Protein AF-A0A1G5MWG3-F1 (afdb_monomer_lite)

pLDDT: mean 85.12, std 13.54, range [51.19, 97.12]

Sequence (92 aa):
MPGFINRDAQGRVIFQLSESIVRLVGSHMVNGGTTSGRIDIPDSISGTPFYFFTPSENQQGVQSTGNQVRLEGRSIIWSGMPVGTVIRFGVY

Structure (mmCIF, N/CA/C/O backbone):
data_AF-A0A1G5MWG3-F1
#
_entry.id   AF-A0A1G5MWG3-F1
#
loop_
_atom_site.group_PDB
_atom_site.id
_atom_site.type_symbol
_atom_site.label_atom_id
_atom_site.label_alt_id
_atom_site.label_comp_id
_atom_site.label_asym_id
_atom_site.label_entity_id
_atom_site.label_seq_id
_atom_site.pdbx_PDB_ins_code
_atom_site.Cartn_x
_atom_site.Cartn_y
_atom_site.Cartn_z
_atom_site.occupancy
_atom_site.B_iso_or_equiv
_atom_site.auth_seq_id
_atom_site.auth_comp_id
_atom_site.auth_asym_id
_atom_site.auth_atom_id
_atom_site.pdbx_PDB_model_num
ATOM 1 N N . MET A 1 1 ? -2.879 0.332 16.630 1.00 51.19 1 MET A N 1
ATOM 2 C CA . MET A 1 1 ? -2.206 1.431 17.350 1.00 51.19 1 MET A CA 1
ATOM 3 C C . MET A 1 1 ? -3.282 2.204 18.094 1.00 51.19 1 MET A C 1
ATOM 5 O O . MET A 1 1 ? -4.319 2.441 17.485 1.00 51.19 1 MET A O 1
ATOM 9 N N . PRO A 1 2 ? -3.110 2.519 19.385 1.00 51.78 2 PRO A N 1
ATOM 10 C CA . PRO A 1 2 ? -4.044 3.395 20.084 1.00 51.78 2 PRO A CA 1
ATOM 11 C C . PRO A 1 2 ? -3.969 4.788 19.448 1.00 51.78 2 PRO A C 1
ATOM 13 O O . PRO A 1 2 ? -2.898 5.183 18.984 1.00 51.78 2 PRO A O 1
ATOM 16 N N . GLY A 1 3 ? -5.091 5.505 19.372 1.00 65.81 3 GLY A N 1
ATOM 17 C CA . GLY A 1 3 ? -5.080 6.893 18.912 1.00 65.81 3 GLY A CA 1
ATOM 18 C C . GLY A 1 3 ? -4.260 7.802 19.840 1.00 65.81 3 GLY A C 1
ATOM 19 O O . GLY A 1 3 ? -3.670 7.346 20.822 1.00 65.81 3 GLY A O 1
ATOM 20 N N . PHE A 1 4 ? -4.165 9.091 19.517 1.00 78.50 4 PHE A N 1
ATOM 21 C CA . PHE A 1 4 ? -3.322 10.023 20.268 1.00 78.50 4 PHE A CA 1
ATOM 22 C C . PHE A 1 4 ? -4.146 11.007 21.098 1.00 78.50 4 PHE A C 1
ATOM 24 O O . PHE A 1 4 ? -5.230 11.445 20.708 1.00 78.50 4 PHE A O 1
ATOM 31 N N . ILE A 1 5 ? -3.595 11.363 22.258 1.00 85.19 5 ILE A N 1
ATOM 32 C CA . ILE A 1 5 ? -4.143 12.377 23.157 1.00 85.19 5 ILE A CA 1
ATOM 33 C C . ILE A 1 5 ? -3.149 13.529 23.200 1.00 85.19 5 ILE A C 1
ATOM 35 O O . ILE A 1 5 ? -2.012 13.347 23.637 1.00 85.19 5 ILE A O 1
ATOM 39 N N . ASN A 1 6 ? -3.587 14.708 22.773 1.00 86.62 6 ASN A N 1
ATOM 40 C CA . ASN A 1 6 ? -2.837 15.944 22.931 1.00 86.62 6 ASN A CA 1
ATOM 41 C C . ASN A 1 6 ? -3.240 16.615 24.252 1.00 86.62 6 ASN A C 1
ATOM 43 O O . ASN A 1 6 ? -4.432 16.712 24.572 1.00 86.62 6 ASN A O 1
ATOM 47 N N . ARG A 1 7 ? -2.247 17.062 25.023 1.00 96.25 7 ARG A N 1
ATOM 48 C CA . ARG A 1 7 ? -2.435 17.744 26.305 1.00 96.25 7 ARG A CA 1
ATOM 49 C C . ARG A 1 7 ? -1.718 19.087 26.301 1.00 96.25 7 ARG A C 1
ATOM 51 O O . ARG A 1 7 ? -0.667 19.216 25.682 1.00 96.25 7 ARG A O 1
ATOM 58 N N . ASP A 1 8 ? -2.278 20.065 27.003 1.00 94.31 8 ASP A N 1
ATOM 59 C CA . ASP A 1 8 ? -1.592 21.334 27.248 1.00 94.31 8 ASP A CA 1
ATOM 60 C C . ASP A 1 8 ? -0.455 21.192 28.281 1.00 94.31 8 ASP A C 1
ATOM 62 O O . ASP A 1 8 ? -0.224 20.121 28.849 1.00 94.31 8 ASP A O 1
ATOM 66 N N . ALA A 1 9 ? 0.260 22.291 28.540 1.00 93.19 9 ALA A N 1
ATOM 67 C CA . ALA A 1 9 ? 1.369 22.333 29.498 1.00 93.19 9 ALA A CA 1
ATOM 68 C C . ALA A 1 9 ? 0.943 22.022 30.949 1.00 93.19 9 ALA A C 1
ATOM 70 O O . ALA A 1 9 ? 1.783 21.700 31.784 1.00 93.19 9 ALA A O 1
ATOM 71 N N . GLN A 1 10 ? -0.354 22.112 31.250 1.00 95.81 10 GLN A N 1
ATOM 72 C CA . GLN A 1 10 ? -0.955 21.799 32.543 1.00 95.81 10 GLN A CA 1
ATOM 73 C C . GLN A 1 10 ? -1.507 20.362 32.597 1.00 95.81 10 GLN A C 1
ATOM 75 O O . GLN A 1 10 ? -2.083 19.962 33.607 1.00 95.81 10 GLN A O 1
ATOM 80 N N . GLY A 1 11 ? -1.342 19.576 31.528 1.00 92.19 11 GLY A N 1
ATOM 81 C CA . GLY A 1 11 ? -1.793 18.189 31.440 1.00 92.19 11 GLY A CA 1
ATOM 82 C C . GLY A 1 11 ? -3.273 18.012 31.082 1.00 92.19 11 GLY A C 1
ATOM 83 O O . GLY A 1 11 ? -3.765 16.880 31.101 1.00 92.19 11 GLY A O 1
ATOM 84 N N . ARG A 1 12 ? -4.000 19.080 30.729 1.00 93.50 12 ARG A N 1
ATOM 85 C CA . ARG A 1 12 ? -5.411 18.996 30.322 1.00 93.50 12 ARG A CA 1
ATOM 86 C C . ARG A 1 12 ? -5.518 18.477 28.898 1.00 93.50 12 ARG A C 1
ATOM 88 O O . ARG A 1 12 ? -4.773 18.905 28.023 1.00 93.50 12 ARG A O 1
ATOM 95 N N . VAL A 1 13 ? -6.464 17.572 28.657 1.00 91.19 13 VAL A N 1
ATOM 96 C CA . VAL A 1 13 ? -6.736 17.046 27.314 1.00 91.19 13 VAL A CA 1
ATOM 97 C C . VAL A 1 13 ? -7.356 18.149 26.463 1.00 91.19 13 VAL A C 1
ATOM 99 O O . VAL A 1 13 ? -8.449 18.620 26.761 1.00 91.19 13 VAL A O 1
ATOM 102 N N . ILE A 1 14 ? -6.655 18.542 25.402 1.00 91.94 14 ILE A N 1
ATOM 103 C CA . ILE A 1 14 ? -7.137 19.533 24.428 1.00 91.94 14 ILE A CA 1
ATOM 104 C C . ILE A 1 14 ? -7.658 18.872 23.152 1.00 91.94 14 ILE A C 1
ATOM 106 O O . ILE A 1 14 ? -8.463 19.452 22.432 1.00 91.94 14 ILE A O 1
ATOM 110 N N . PHE A 1 15 ? -7.212 17.647 22.875 1.00 83.00 15 PHE A N 1
ATOM 111 C CA . PHE A 1 15 ? -7.679 16.848 21.755 1.00 83.00 15 PHE A CA 1
ATOM 112 C C . PHE A 1 15 ? -7.464 15.369 22.063 1.00 83.00 15 PHE A C 1
ATOM 114 O O . PHE A 1 15 ? -6.399 14.975 22.543 1.00 83.00 15 PHE A O 1
ATOM 121 N N . GLN A 1 16 ? -8.460 14.546 21.764 1.00 83.69 16 GLN A N 1
ATOM 122 C CA . GLN A 1 16 ? -8.376 13.102 21.914 1.00 83.69 16 GLN A CA 1
ATOM 123 C C . GLN A 1 16 ? -8.943 12.438 20.669 1.00 83.69 16 GLN A C 1
ATOM 125 O O . GLN A 1 16 ? -10.120 12.594 20.356 1.00 83.69 16 GLN A O 1
ATOM 130 N N . LEU A 1 17 ? -8.098 11.659 20.000 1.00 72.56 17 LEU A N 1
ATOM 131 C CA . LEU A 1 17 ? -8.525 10.705 18.992 1.00 72.56 17 LEU A CA 1
ATOM 132 C C . LEU A 1 17 ? -8.579 9.328 19.655 1.00 72.56 17 LEU A C 1
ATOM 134 O O . LEU A 1 17 ? -7.546 8.697 19.865 1.00 72.56 17 LEU A O 1
ATOM 138 N N . SER A 1 18 ? -9.767 8.891 20.064 1.00 68.00 18 SER A N 1
ATOM 139 C CA . SER A 1 18 ? -9.972 7.617 20.773 1.00 68.00 18 SER A CA 1
ATOM 140 C C . SER A 1 18 ? -9.935 6.400 19.850 1.00 68.00 18 SER A C 1
ATOM 142 O O . SER A 1 18 ? -9.515 5.326 20.276 1.00 68.00 18 SER A O 1
ATOM 144 N N . GLU A 1 19 ? -10.317 6.569 18.587 1.00 62.28 19 GLU A N 1
ATOM 145 C CA . GLU A 1 19 ? -10.353 5.504 17.588 1.00 62.28 19 GLU A CA 1
ATOM 146 C C . GLU A 1 19 ? -9.380 5.842 16.459 1.00 62.28 19 GLU A C 1
ATOM 148 O O . GLU A 1 19 ? -9.289 6.990 16.017 1.00 62.28 19 GLU A O 1
ATOM 153 N N . SER A 1 20 ? -8.591 4.859 16.016 1.00 62.62 20 SER A N 1
ATOM 154 C CA . SER A 1 20 ? -7.755 5.052 14.831 1.00 62.62 20 SER A CA 1
ATOM 155 C C . SER A 1 20 ? -8.679 5.273 13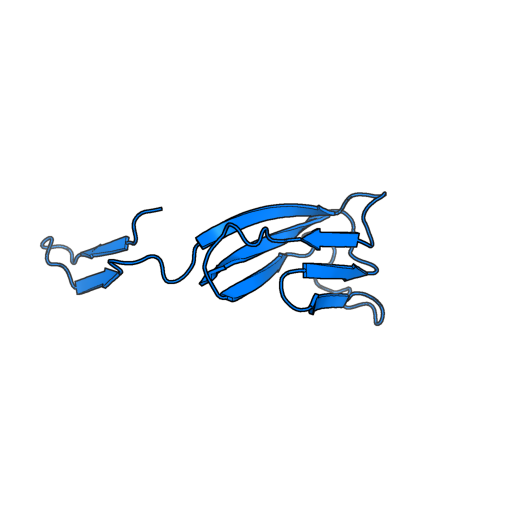.641 1.00 62.62 20 SER A C 1
ATOM 157 O O . SER A 1 20 ? -9.221 4.306 13.122 1.00 62.62 20 SER A O 1
ATOM 159 N N . ILE A 1 21 ? -8.803 6.525 13.185 1.00 68.38 21 ILE A N 1
ATOM 160 C CA . ILE A 1 21 ? -9.424 6.834 11.889 1.00 68.38 21 ILE A CA 1
ATOM 161 C C . ILE A 1 21 ? -8.687 6.064 10.793 1.00 68.38 21 ILE A C 1
ATOM 163 O O . ILE A 1 21 ? -9.274 5.739 9.789 1.00 68.38 21 ILE A O 1
ATOM 167 N N . VAL A 1 22 ? -7.404 5.742 10.973 1.00 77.75 22 VAL A N 1
ATOM 168 C CA . VAL A 1 22 ? -6.586 5.099 9.949 1.00 77.75 22 VAL A CA 1
ATOM 169 C C . VAL A 1 22 ? -5.766 3.963 10.554 1.00 77.75 22 VAL A C 1
ATOM 171 O O . VAL A 1 22 ? -4.981 4.171 11.480 1.00 77.75 22 VAL A O 1
ATOM 174 N N . ARG A 1 23 ? -5.882 2.759 9.994 1.00 85.25 23 ARG A N 1
ATOM 175 C CA . ARG A 1 23 ? -5.042 1.601 10.313 1.00 85.25 23 ARG A CA 1
ATOM 176 C C . ARG A 1 23 ? -4.131 1.280 9.136 1.00 85.25 23 ARG A C 1
ATOM 178 O O . ARG A 1 23 ? -4.583 0.765 8.117 1.00 85.25 23 ARG A O 1
ATOM 185 N N . LEU A 1 24 ? -2.827 1.497 9.309 1.00 89.50 24 LEU A N 1
ATOM 186 C CA . LEU A 1 24 ? -1.826 0.975 8.378 1.00 89.50 24 LEU A CA 1
ATOM 187 C C . LEU A 1 24 ? -1.794 -0.552 8.448 1.00 89.50 24 LEU A C 1
ATOM 189 O O . LEU A 1 24 ? -1.709 -1.138 9.528 1.00 89.50 24 LEU A O 1
ATOM 193 N N . VAL A 1 25 ? -1.879 -1.180 7.281 1.00 90.81 25 VAL A N 1
ATOM 194 C CA . VAL A 1 25 ? -1.835 -2.635 7.112 1.00 90.81 25 VAL A CA 1
ATOM 195 C C . VAL A 1 25 ? -0.430 -3.075 6.721 1.00 90.81 25 VAL A C 1
ATOM 197 O O . VAL A 1 25 ? 0.035 -4.105 7.201 1.00 90.81 25 VAL A O 1
ATOM 200 N N . GLY A 1 26 ? 0.267 -2.290 5.898 1.00 92.62 26 GLY A N 1
ATOM 201 C CA . GLY A 1 26 ? 1.616 -2.635 5.477 1.00 92.62 26 GLY A CA 1
ATOM 202 C C . GLY A 1 26 ? 2.278 -1.599 4.580 1.00 92.62 26 GLY A C 1
ATOM 203 O O . GLY A 1 26 ? 1.760 -0.505 4.330 1.00 92.62 26 GLY A O 1
ATOM 204 N N . SER A 1 27 ? 3.462 -1.970 4.105 1.00 95.00 27 SER A N 1
ATOM 205 C CA . SER A 1 27 ? 4.237 -1.216 3.130 1.00 95.00 27 SER A CA 1
ATOM 206 C C . SER A 1 27 ? 4.953 -2.151 2.158 1.00 95.00 27 SER A C 1
ATOM 208 O O . SER A 1 27 ? 5.215 -3.314 2.464 1.00 95.00 27 SER A O 1
ATOM 210 N N . HIS A 1 28 ? 5.264 -1.635 0.975 1.00 94.69 28 HIS A N 1
ATOM 211 C CA . HIS A 1 28 ? 6.032 -2.316 -0.056 1.00 94.69 28 HIS A CA 1
ATOM 212 C C . HIS A 1 28 ? 7.056 -1.357 -0.656 1.00 94.69 28 HIS A C 1
ATOM 214 O O . HIS A 1 28 ? 6.725 -0.221 -0.997 1.00 94.69 28 HIS A O 1
ATOM 220 N N . MET A 1 29 ? 8.297 -1.822 -0.788 1.00 95.19 29 MET A N 1
ATOM 221 C CA . MET A 1 29 ? 9.359 -1.098 -1.477 1.00 95.19 29 MET A CA 1
ATOM 222 C C . MET A 1 29 ? 9.514 -1.660 -2.887 1.00 95.19 29 MET A C 1
ATOM 224 O O . MET A 1 29 ? 9.798 -2.845 -3.058 1.00 95.19 29 MET A O 1
ATOM 228 N N . VAL A 1 30 ? 9.348 -0.796 -3.885 1.00 93.38 30 VAL A N 1
ATOM 229 C CA . VAL A 1 30 ? 9.537 -1.142 -5.293 1.00 93.38 30 VAL A CA 1
ATOM 230 C C . VAL A 1 30 ? 11.017 -1.410 -5.556 1.00 93.38 30 VAL A C 1
ATOM 232 O O . VAL A 1 30 ? 11.872 -0.573 -5.261 1.00 93.38 30 VAL A O 1
ATOM 235 N N . ASN A 1 31 ? 11.324 -2.571 -6.125 1.00 92.94 31 ASN A N 1
ATOM 236 C CA . ASN A 1 31 ? 12.667 -2.975 -6.526 1.00 92.94 31 ASN A CA 1
ATOM 237 C C . ASN A 1 31 ? 12.734 -3.194 -8.049 1.00 92.94 31 ASN A C 1
ATOM 239 O O . ASN A 1 31 ? 11.742 -3.016 -8.754 1.00 92.94 31 ASN A O 1
ATOM 243 N N . GLY A 1 32 ? 13.908 -3.566 -8.571 1.00 88.06 32 GLY A N 1
ATOM 244 C CA . GLY A 1 32 ? 14.121 -3.720 -10.018 1.00 88.06 32 GLY A CA 1
ATOM 245 C C . GLY A 1 32 ? 13.187 -4.726 -10.706 1.00 88.06 32 GLY A C 1
ATOM 246 O O . GLY A 1 32 ? 12.962 -4.607 -11.905 1.00 88.06 32 GLY A O 1
ATOM 247 N N . GLY A 1 33 ? 12.614 -5.678 -9.961 1.00 89.12 33 GLY A N 1
ATOM 248 C CA . GLY A 1 33 ? 11.653 -6.658 -10.474 1.00 89.12 33 GLY A CA 1
ATOM 249 C C . GLY A 1 33 ? 10.184 -6.295 -10.238 1.00 89.12 33 GLY A C 1
ATOM 250 O O . GLY A 1 33 ? 9.310 -6.964 -10.776 1.00 89.12 33 GLY A O 1
ATOM 251 N N . THR A 1 34 ? 9.894 -5.259 -9.446 1.00 91.38 34 THR A N 1
ATOM 252 C CA . THR A 1 34 ? 8.525 -4.894 -9.041 1.00 91.38 34 THR A CA 1
ATOM 253 C C . THR A 1 34 ? 8.143 -3.478 -9.445 1.00 91.38 34 THR A C 1
ATOM 255 O O . THR A 1 34 ? 7.284 -2.861 -8.820 1.00 91.38 34 THR A O 1
ATOM 258 N N . THR A 1 35 ? 8.739 -2.941 -10.511 1.00 92.19 35 THR A N 1
ATOM 259 C CA . THR A 1 35 ? 8.369 -1.618 -11.050 1.00 92.19 35 THR A CA 1
ATOM 260 C C . THR A 1 35 ? 6.897 -1.549 -11.469 1.00 92.19 35 THR A C 1
ATOM 262 O O . THR A 1 35 ? 6.305 -0.475 -11.472 1.00 92.19 35 THR A O 1
ATOM 265 N N . SER A 1 36 ? 6.269 -2.691 -11.748 1.00 94.38 36 SER A N 1
ATOM 266 C CA . SER A 1 36 ? 4.817 -2.831 -11.881 1.00 94.38 36 SER A CA 1
ATOM 267 C C . SER A 1 36 ? 4.343 -3.997 -11.023 1.00 94.38 36 SER A C 1
ATOM 269 O O . SER A 1 36 ? 5.061 -4.988 -10.876 1.00 94.38 36 SER A O 1
ATOM 271 N N . GLY A 1 37 ? 3.153 -3.894 -10.443 1.00 95.44 37 GLY A N 1
ATOM 272 C CA . GLY A 1 37 ? 2.666 -4.921 -9.535 1.00 95.44 37 GLY A CA 1
ATOM 273 C C . GLY A 1 37 ? 1.307 -4.623 -8.927 1.00 95.44 37 GLY A C 1
ATOM 274 O O . GLY A 1 37 ? 0.634 -3.649 -9.269 1.00 95.44 37 GLY A O 1
ATOM 275 N N . ARG A 1 38 ? 0.901 -5.520 -8.028 1.00 96.25 38 ARG A N 1
ATOM 276 C CA . ARG A 1 38 ? -0.365 -5.468 -7.305 1.00 96.25 38 ARG A CA 1
ATOM 277 C C . ARG A 1 38 ? -0.174 -5.952 -5.871 1.00 96.25 38 ARG A C 1
ATOM 279 O O . ARG A 1 38 ? 0.570 -6.899 -5.631 1.00 96.25 38 ARG A O 1
ATOM 286 N N . ILE A 1 39 ? -0.875 -5.316 -4.938 1.00 95.81 39 ILE A N 1
ATOM 287 C CA . ILE A 1 39 ? -1.023 -5.750 -3.546 1.00 95.81 39 ILE A CA 1
ATOM 288 C C . ILE A 1 39 ? -2.507 -5.826 -3.231 1.00 95.81 39 ILE A C 1
ATOM 290 O O . ILE A 1 39 ? -3.236 -4.860 -3.446 1.00 95.81 39 ILE A O 1
ATOM 294 N N . ASP A 1 40 ? -2.931 -6.956 -2.683 1.00 96.06 40 ASP A N 1
ATOM 295 C CA . ASP A 1 40 ? -4.296 -7.161 -2.217 1.00 96.06 40 ASP A CA 1
ATOM 296 C C . ASP A 1 40 ? -4.382 -6.951 -0.707 1.00 96.06 40 ASP A C 1
ATOM 298 O O . ASP A 1 40 ? -3.593 -7.512 0.056 1.00 96.06 40 ASP A O 1
ATOM 302 N N . ILE A 1 41 ? -5.350 -6.144 -0.271 1.00 94.19 41 ILE A N 1
ATOM 303 C CA . ILE A 1 41 ? -5.685 -5.987 1.144 1.00 94.19 41 ILE A CA 1
ATOM 304 C C . ILE A 1 41 ? -6.733 -7.056 1.489 1.00 94.19 41 ILE A C 1
ATOM 306 O O . ILE A 1 41 ? -7.855 -6.972 0.981 1.00 94.19 41 ILE A O 1
ATOM 310 N N . PRO A 1 42 ? -6.415 -8.035 2.363 1.00 92.25 42 PRO A N 1
ATOM 311 C CA . PRO A 1 42 ? -7.326 -9.130 2.680 1.00 92.25 42 PRO A CA 1
ATOM 312 C C . PRO A 1 42 ? -8.698 -8.648 3.160 1.00 92.25 42 PRO A C 1
ATOM 314 O O . PRO A 1 42 ? -8.805 -7.646 3.877 1.00 92.25 42 PRO A O 1
ATOM 317 N N . ASP A 1 43 ? -9.744 -9.401 2.823 1.00 90.31 43 ASP A N 1
ATOM 318 C CA . ASP A 1 43 ? -11.121 -9.120 3.259 1.00 90.31 43 ASP A CA 1
ATOM 319 C C . ASP A 1 43 ? -11.308 -9.270 4.773 1.00 90.31 43 ASP A C 1
ATOM 321 O O . ASP A 1 43 ? -12.196 -8.660 5.360 1.00 90.31 43 ASP A O 1
ATOM 325 N N . SER A 1 44 ? -10.420 -10.018 5.435 1.00 92.00 44 SER A N 1
ATOM 326 C CA . SER A 1 44 ? -10.386 -10.130 6.897 1.00 92.00 44 SER A CA 1
ATOM 327 C C . SER A 1 44 ? -10.030 -8.816 7.607 1.00 92.00 44 SER A C 1
ATOM 329 O O . SER A 1 44 ? -10.166 -8.717 8.827 1.00 92.00 44 SER A O 1
ATOM 331 N N . ILE A 1 45 ? -9.574 -7.794 6.874 1.00 88.69 45 ILE A N 1
ATOM 332 C CA . ILE A 1 45 ? -9.262 -6.470 7.411 1.00 88.69 45 ILE A CA 1
ATOM 333 C C . ILE A 1 45 ? -10.446 -5.528 7.158 1.00 88.69 45 ILE A C 1
ATOM 335 O O . ILE A 1 45 ? -10.593 -4.973 6.073 1.00 88.69 45 ILE A O 1
ATOM 339 N N . SER A 1 46 ? -11.278 -5.301 8.171 1.00 88.94 46 SER A N 1
ATOM 340 C CA . SER A 1 46 ? -12.425 -4.388 8.083 1.00 88.94 46 SER A CA 1
ATOM 341 C C . SER A 1 46 ? -12.011 -2.930 7.836 1.00 88.94 46 SER A C 1
ATOM 343 O O . SER A 1 46 ? -11.098 -2.441 8.503 1.00 88.94 46 SER A O 1
ATOM 345 N N . GLY A 1 47 ? -12.724 -2.235 6.945 1.00 89.31 47 GLY A N 1
ATOM 346 C CA . GLY A 1 47 ? -12.568 -0.801 6.662 1.00 89.31 47 GLY A CA 1
ATOM 347 C C . GLY A 1 47 ? -12.378 -0.489 5.174 1.00 89.31 47 GLY A C 1
ATOM 348 O O . GLY A 1 47 ? -12.207 -1.394 4.344 1.00 89.31 47 GLY A O 1
ATOM 349 N N . THR A 1 48 ? -12.413 0.799 4.841 1.00 93.00 48 THR A N 1
ATOM 350 C CA . THR A 1 48 ? -12.253 1.324 3.482 1.00 93.00 48 THR A CA 1
ATOM 351 C C . THR A 1 48 ? -10.767 1.424 3.139 1.00 93.00 48 THR A C 1
ATOM 353 O O . THR A 1 48 ? -10.027 2.105 3.847 1.00 93.00 48 THR A O 1
ATOM 356 N N . PRO A 1 49 ? -10.285 0.747 2.084 1.00 94.88 49 PRO A N 1
ATOM 357 C CA . PRO A 1 49 ? -8.868 0.740 1.746 1.00 94.88 49 PRO A CA 1
ATOM 358 C C . PRO A 1 49 ? -8.373 2.109 1.268 1.00 94.88 49 PRO A C 1
ATOM 360 O O . PRO A 1 49 ? -9.093 2.867 0.621 1.00 94.88 49 PRO A O 1
ATOM 363 N N . PHE A 1 50 ? -7.107 2.405 1.549 1.00 93.94 50 PHE A N 1
ATOM 364 C CA . PHE A 1 50 ? -6.405 3.578 1.030 1.00 93.94 50 PHE A CA 1
ATOM 365 C C . PHE A 1 50 ? -4.907 3.292 0.863 1.00 93.94 50 PHE A C 1
ATOM 367 O O . PHE A 1 50 ? -4.370 2.325 1.416 1.00 93.94 50 PHE A O 1
ATOM 374 N N . TYR A 1 51 ? -4.216 4.163 0.125 1.00 94.12 51 TYR A N 1
ATOM 375 C CA . TYR A 1 51 ? -2.766 4.109 -0.039 1.00 94.12 51 TYR A CA 1
ATOM 376 C C . TYR A 1 51 ? -2.143 5.503 -0.127 1.00 94.12 51 TYR A C 1
ATOM 378 O O . TYR A 1 51 ? -2.809 6.498 -0.401 1.00 94.12 51 TYR A O 1
ATOM 386 N N . PHE A 1 52 ? -0.834 5.546 0.082 1.00 91.50 52 PHE A N 1
ATOM 387 C CA . PHE A 1 52 ? 0.036 6.685 -0.166 1.00 91.50 52 PHE A CA 1
ATOM 388 C C . PHE A 1 52 ? 1.386 6.151 -0.629 1.00 91.50 52 PHE A C 1
ATOM 390 O O . PHE A 1 52 ? 1.789 5.052 -0.249 1.00 91.50 52 PHE A O 1
ATOM 397 N N . PHE A 1 53 ? 2.101 6.905 -1.454 1.00 89.81 53 PHE A N 1
ATOM 398 C CA . PHE A 1 53 ? 3.434 6.507 -1.884 1.00 89.81 53 PHE A CA 1
ATOM 399 C C . PHE A 1 53 ? 4.415 7.666 -1.780 1.00 89.81 53 PHE A C 1
ATOM 401 O O . PHE A 1 53 ? 4.050 8.831 -1.921 1.00 89.81 53 PHE A O 1
ATOM 408 N N . THR A 1 54 ? 5.669 7.325 -1.513 1.00 86.81 54 THR A N 1
ATOM 409 C CA . THR A 1 54 ? 6.786 8.267 -1.502 1.00 86.81 54 THR A CA 1
ATOM 410 C C . THR A 1 54 ? 7.752 7.832 -2.601 1.00 86.81 54 THR A C 1
ATOM 412 O O . THR A 1 54 ? 8.275 6.717 -2.502 1.00 86.81 54 THR A O 1
ATOM 415 N N . PRO A 1 55 ? 7.965 8.638 -3.658 1.00 76.88 55 PRO A N 1
ATOM 416 C CA . PRO A 1 55 ? 8.998 8.344 -4.648 1.00 76.88 55 PRO A CA 1
ATOM 417 C C . PRO A 1 55 ? 10.381 8.378 -3.984 1.00 76.88 55 PRO A C 1
ATOM 419 O O . PRO A 1 55 ? 10.550 9.004 -2.935 1.00 76.88 55 PRO A O 1
ATOM 422 N N . SER A 1 56 ? 11.374 7.709 -4.573 1.00 77.94 56 SER A N 1
ATOM 423 C CA . SER A 1 56 ? 12.747 7.794 -4.064 1.00 77.94 56 SER A CA 1
ATOM 424 C C . SER A 1 56 ? 13.263 9.238 -4.147 1.00 77.94 56 SER A C 1
ATOM 426 O O . SER A 1 56 ? 12.939 9.971 -5.083 1.00 77.94 56 SER A O 1
ATOM 428 N N . GLU A 1 57 ? 14.048 9.661 -3.149 1.00 63.91 57 GLU A N 1
ATOM 429 C CA . GLU A 1 57 ? 14.485 11.059 -2.947 1.00 63.91 57 GLU A CA 1
ATOM 430 C C . GLU A 1 57 ? 15.190 11.670 -4.173 1.00 63.91 57 GLU A C 1
ATOM 432 O O . GLU A 1 57 ? 15.115 12.875 -4.395 1.00 63.91 57 GLU A O 1
ATOM 437 N N . ASN A 1 58 ? 15.772 10.838 -5.040 1.00 57.09 58 ASN A N 1
ATOM 438 C CA . ASN A 1 58 ? 16.441 11.272 -6.269 1.00 57.09 58 ASN A CA 1
ATOM 439 C C . ASN A 1 58 ? 15.500 11.486 -7.471 1.00 57.09 58 ASN A C 1
ATOM 441 O O . ASN A 1 58 ? 15.978 11.790 -8.562 1.00 57.09 58 ASN A O 1
ATOM 445 N N . GLN A 1 59 ? 14.183 11.310 -7.318 1.00 58.22 59 GLN A N 1
ATOM 446 C CA . GLN A 1 59 ? 13.218 11.388 -8.423 1.00 58.22 59 GLN A CA 1
ATOM 447 C C . GLN A 1 59 ? 12.019 12.310 -8.156 1.00 58.22 59 GLN A C 1
ATOM 449 O O . GLN A 1 59 ? 10.957 12.136 -8.753 1.00 58.22 59 GLN A O 1
ATOM 454 N N . GLN A 1 60 ? 12.192 13.352 -7.334 1.00 51.41 60 GLN A N 1
ATOM 455 C CA . GLN A 1 60 ? 11.177 14.399 -7.113 1.00 51.41 60 GLN A CA 1
ATOM 456 C C . GLN A 1 60 ? 10.713 15.143 -8.3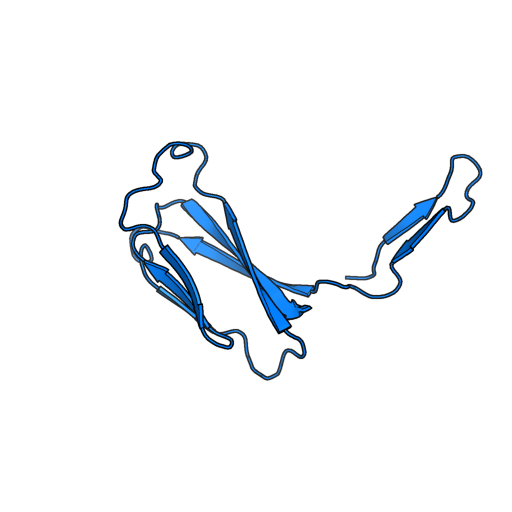90 1.00 51.41 60 GLN A C 1
ATOM 458 O O . GLN A 1 60 ? 9.769 15.922 -8.321 1.00 51.41 60 GLN A O 1
ATOM 463 N N . GLY A 1 61 ? 11.312 14.880 -9.559 1.00 53.06 61 GLY A N 1
ATOM 464 C CA . GLY A 1 61 ? 10.926 15.467 -10.849 1.00 53.06 61 GLY A CA 1
ATOM 465 C C . GLY A 1 61 ? 10.390 14.491 -11.903 1.00 53.06 61 GLY A C 1
ATOM 466 O O . GLY A 1 61 ? 10.081 14.926 -13.007 1.00 53.06 61 GLY A O 1
ATOM 467 N N . VAL A 1 62 ? 10.275 13.189 -11.614 1.00 51.19 62 VAL A N 1
ATOM 468 C CA . VAL A 1 62 ? 9.885 12.186 -12.624 1.00 51.19 62 VAL A CA 1
ATOM 469 C C . VAL A 1 62 ? 8.437 11.741 -12.402 1.00 51.19 62 VAL A C 1
ATOM 471 O O . VAL A 1 62 ? 8.148 10.584 -12.105 1.00 51.19 62 VAL A O 1
ATOM 474 N N . GLN A 1 63 ? 7.487 12.661 -12.587 1.00 54.03 63 GLN A N 1
ATOM 475 C CA . GLN A 1 63 ? 6.147 12.264 -13.034 1.00 54.03 63 GLN A CA 1
ATOM 476 C C . GLN A 1 63 ? 6.249 11.906 -14.522 1.00 54.03 63 GLN A C 1
ATOM 478 O O . GLN A 1 63 ? 5.838 12.663 -15.396 1.00 54.03 63 GLN A O 1
ATOM 483 N N . SER A 1 64 ? 6.890 10.771 -14.820 1.00 56.06 64 SER A N 1
ATOM 484 C CA . SER A 1 64 ? 6.841 10.194 -16.162 1.00 56.06 64 SER A CA 1
ATOM 485 C C . SER A 1 64 ? 5.380 9.862 -16.460 1.00 56.06 64 SER A C 1
ATOM 487 O O . SER A 1 64 ? 4.677 9.328 -15.600 1.00 56.06 64 SER A O 1
ATOM 489 N N . THR A 1 65 ? 4.923 10.153 -17.673 1.00 59.41 65 THR A N 1
ATOM 490 C CA . THR A 1 65 ? 3.558 9.921 -18.173 1.00 59.41 65 THR A CA 1
ATOM 491 C C . THR A 1 65 ? 3.092 8.453 -18.101 1.00 59.41 65 THR A C 1
ATOM 493 O O . THR A 1 65 ? 1.962 8.166 -18.482 1.00 59.41 65 THR A O 1
ATOM 496 N N . GLY A 1 66 ? 3.925 7.524 -17.606 1.00 67.69 66 GLY A N 1
ATOM 497 C CA . GLY A 1 66 ? 3.600 6.112 -17.373 1.00 67.69 66 GLY A CA 1
ATOM 498 C C . GLY A 1 66 ? 3.602 5.653 -15.907 1.00 67.69 66 GLY A C 1
ATOM 499 O O . GLY A 1 66 ? 3.282 4.492 -15.653 1.00 67.69 66 GLY A O 1
ATOM 500 N N . ASN A 1 67 ? 3.942 6.520 -14.945 1.00 83.44 67 ASN A N 1
ATOM 501 C CA . ASN A 1 67 ? 3.958 6.154 -13.526 1.00 83.44 67 ASN A CA 1
ATOM 502 C C . ASN A 1 67 ? 2.540 6.278 -12.968 1.00 83.44 67 ASN A C 1
ATOM 504 O O . ASN A 1 67 ? 2.019 7.383 -12.814 1.00 83.44 67 ASN A O 1
ATOM 508 N N . GLN A 1 68 ? 1.913 5.153 -12.640 1.00 88.44 68 GLN A N 1
ATOM 509 C CA . GLN A 1 68 ? 0.559 5.143 -12.098 1.00 88.44 68 GLN A CA 1
ATOM 510 C C . GLN A 1 68 ? 0.513 4.273 -10.851 1.00 88.44 68 GLN A C 1
ATOM 512 O O . GLN A 1 68 ? 1.020 3.157 -10.857 1.00 88.44 68 GLN A O 1
ATOM 517 N N . VAL A 1 69 ? -0.148 4.764 -9.805 1.00 91.81 69 VAL A N 1
ATOM 518 C CA . VAL A 1 69 ? -0.642 3.948 -8.693 1.00 91.81 69 VAL A CA 1
ATOM 519 C C . VAL A 1 69 ? -2.130 4.228 -8.579 1.00 91.81 69 VAL A C 1
ATOM 521 O O . VAL A 1 69 ? -2.527 5.393 -8.628 1.00 91.81 69 VAL A O 1
ATOM 524 N N . ARG A 1 70 ? -2.950 3.188 -8.450 1.00 94.81 70 ARG A N 1
ATOM 525 C CA . ARG A 1 70 ? -4.400 3.305 -8.274 1.00 94.81 70 ARG A CA 1
ATOM 526 C C . ARG A 1 70 ? -4.932 2.224 -7.345 1.00 94.81 70 ARG A C 1
ATOM 528 O O . ARG A 1 70 ? -4.305 1.182 -7.167 1.00 94.81 70 ARG A O 1
ATOM 535 N N . LEU A 1 71 ? -6.105 2.483 -6.783 1.00 95.81 71 LEU A N 1
ATOM 536 C CA . LEU A 1 71 ? -6.847 1.544 -5.954 1.00 95.81 71 LEU A CA 1
ATOM 537 C C . LEU A 1 71 ? -8.055 1.028 -6.744 1.00 95.81 71 LEU A C 1
ATOM 539 O O . LEU A 1 71 ? -8.908 1.814 -7.148 1.00 95.81 71 LEU A O 1
ATOM 543 N N . GLU A 1 72 ? -8.122 -0.281 -6.958 1.00 96.19 72 GLU A N 1
ATOM 544 C CA . GLU A 1 72 ? -9.247 -0.980 -7.581 1.00 96.19 72 GLU A CA 1
ATOM 545 C C . GLU A 1 72 ? -9.890 -1.904 -6.545 1.00 96.19 72 GLU A C 1
ATOM 547 O O . GLU A 1 72 ? -9.350 -2.957 -6.204 1.00 96.19 72 GLU A O 1
ATOM 552 N N . GLY A 1 73 ? -11.031 -1.494 -5.986 1.00 94.44 73 GLY A N 1
ATOM 553 C CA . GLY A 1 73 ? -11.646 -2.212 -4.870 1.00 94.44 73 GLY A CA 1
ATOM 554 C C . GLY A 1 73 ? -10.705 -2.259 -3.662 1.00 94.44 73 GLY A C 1
ATOM 555 O O . GLY A 1 73 ? -10.456 -1.234 -3.033 1.00 94.44 73 GLY A O 1
ATOM 556 N N . ARG A 1 74 ? -10.176 -3.448 -3.346 1.00 95.38 74 ARG A N 1
ATOM 557 C CA . ARG A 1 74 ? -9.217 -3.684 -2.246 1.00 95.38 74 ARG A CA 1
ATOM 558 C C . ARG A 1 74 ? -7.793 -3.970 -2.729 1.00 95.38 74 ARG A C 1
ATOM 560 O O . ARG A 1 74 ? -6.949 -4.409 -1.948 1.00 95.38 74 ARG A O 1
ATOM 567 N N . SER A 1 75 ? -7.528 -3.702 -4.001 1.00 97.00 75 SER A N 1
ATOM 568 C CA . SER A 1 75 ? -6.259 -3.990 -4.655 1.00 97.00 75 SER A CA 1
ATOM 569 C C . SER A 1 75 ? -5.559 -2.702 -5.046 1.00 97.00 75 SER A C 1
ATOM 571 O O . SER A 1 75 ? -6.117 -1.863 -5.749 1.00 97.00 75 SER A O 1
ATOM 573 N N . ILE A 1 76 ? -4.318 -2.541 -4.609 1.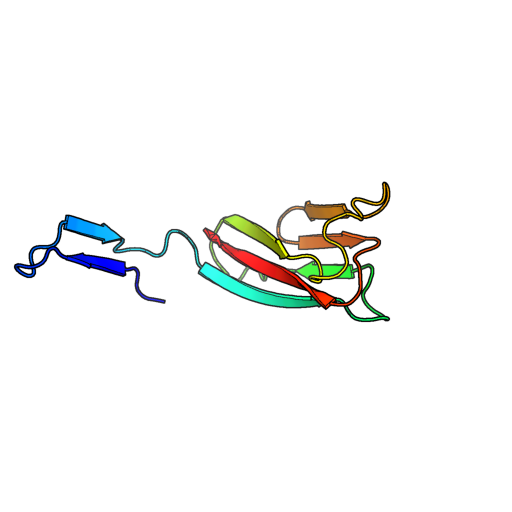00 96.94 76 ILE A N 1
ATOM 574 C CA . ILE A 1 76 ? -3.461 -1.432 -5.018 1.00 96.94 76 ILE A CA 1
ATOM 575 C C . ILE A 1 76 ? -2.622 -1.917 -6.182 1.00 96.94 76 ILE A C 1
ATOM 577 O O . ILE A 1 76 ? -1.881 -2.888 -6.046 1.00 96.94 76 ILE A O 1
ATOM 581 N N . ILE A 1 77 ? -2.739 -1.242 -7.317 1.00 97.12 77 ILE A N 1
ATOM 582 C CA . ILE A 1 77 ? -2.063 -1.599 -8.561 1.00 97.12 77 ILE A CA 1
ATOM 583 C C . ILE A 1 77 ? -1.143 -0.452 -8.941 1.00 97.12 77 ILE A C 1
ATOM 585 O O . ILE A 1 77 ? -1.540 0.714 -8.874 1.00 97.12 77 ILE A O 1
ATOM 589 N N . TRP A 1 78 ? 0.077 -0.780 -9.352 1.00 95.06 78 TRP A N 1
ATOM 590 C CA . TRP A 1 78 ? 1.028 0.205 -9.838 1.00 95.06 78 TRP A CA 1
ATOM 591 C C . TRP A 1 78 ? 1.743 -0.244 -11.106 1.00 95.06 78 TRP A C 1
ATOM 593 O O . TRP A 1 78 ? 1.887 -1.435 -11.378 1.00 95.06 78 TRP A O 1
ATOM 603 N N . SER A 1 79 ? 2.201 0.737 -11.876 1.00 93.38 79 SER A N 1
ATOM 604 C CA . SER A 1 79 ? 2.924 0.545 -13.127 1.00 93.38 79 SER A CA 1
ATOM 605 C C . SER A 1 79 ? 4.027 1.584 -13.262 1.00 93.38 79 SER A C 1
ATOM 607 O O . SER A 1 79 ? 3.824 2.749 -12.915 1.00 93.38 79 SER A O 1
ATOM 609 N N . GLY A 1 80 ? 5.183 1.156 -13.772 1.00 89.56 80 GLY A N 1
ATOM 610 C CA . GLY A 1 80 ? 6.317 2.034 -14.076 1.00 89.56 80 GLY A CA 1
ATOM 611 C C . GLY A 1 80 ? 6.932 2.742 -12.864 1.00 89.56 80 GLY A C 1
ATOM 612 O O . GLY A 1 80 ? 7.605 3.753 -13.024 1.00 89.56 80 GLY A O 1
ATOM 613 N N . MET A 1 81 ? 6.709 2.249 -11.645 1.00 89.75 81 MET A N 1
ATO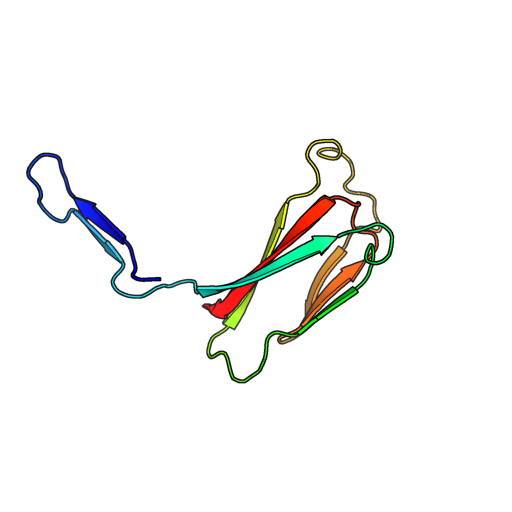M 614 C CA . MET A 1 81 ? 7.196 2.904 -10.437 1.00 89.75 81 MET A CA 1
ATOM 615 C C . MET A 1 81 ? 8.724 2.815 -10.330 1.00 89.75 81 MET A C 1
ATOM 617 O O . MET A 1 81 ? 9.292 1.730 -10.499 1.00 89.75 81 MET A O 1
ATOM 621 N N . PRO A 1 82 ? 9.402 3.926 -9.998 1.00 89.25 82 PRO A N 1
ATOM 622 C CA . PRO A 1 82 ? 10.838 3.925 -9.775 1.00 89.25 82 PRO A CA 1
ATOM 623 C C . PRO A 1 82 ? 11.256 3.003 -8.634 1.00 89.25 82 PRO A C 1
ATOM 625 O O . PRO A 1 82 ? 10.580 2.917 -7.601 1.00 89.25 82 PRO A O 1
ATOM 628 N N . VAL A 1 83 ? 12.430 2.392 -8.784 1.00 91.00 83 VAL A N 1
ATOM 629 C CA . VAL A 1 83 ? 13.089 1.650 -7.705 1.00 91.00 83 VAL A CA 1
ATOM 630 C C . VAL A 1 83 ? 13.296 2.563 -6.493 1.00 91.00 83 VAL A C 1
ATOM 632 O O . VAL A 1 83 ? 13.681 3.729 -6.619 1.00 91.00 83 VAL A O 1
ATOM 635 N N . GLY A 1 84 ? 13.009 2.025 -5.310 1.00 90.12 84 GLY A N 1
ATOM 636 C CA . GLY A 1 84 ? 13.056 2.745 -4.041 1.00 90.12 84 GLY A CA 1
ATOM 637 C C . GLY A 1 84 ? 11.767 3.492 -3.695 1.00 90.12 84 GLY A C 1
ATOM 638 O O . GLY A 1 84 ? 11.675 4.026 -2.592 1.00 90.12 84 GLY A O 1
ATOM 639 N N . THR A 1 85 ? 10.755 3.512 -4.573 1.00 91.25 85 THR A N 1
ATOM 640 C CA . THR A 1 85 ? 9.428 4.020 -4.193 1.00 91.25 85 THR A CA 1
ATOM 641 C C . THR A 1 85 ? 8.851 3.155 -3.076 1.00 91.25 85 THR A C 1
ATOM 643 O O . THR A 1 85 ? 8.808 1.929 -3.187 1.00 91.25 85 THR A O 1
ATOM 646 N N . VAL A 1 86 ? 8.364 3.794 -2.014 1.00 93.25 86 VAL A N 1
ATOM 647 C CA . VAL A 1 86 ? 7.675 3.117 -0.913 1.00 93.25 86 V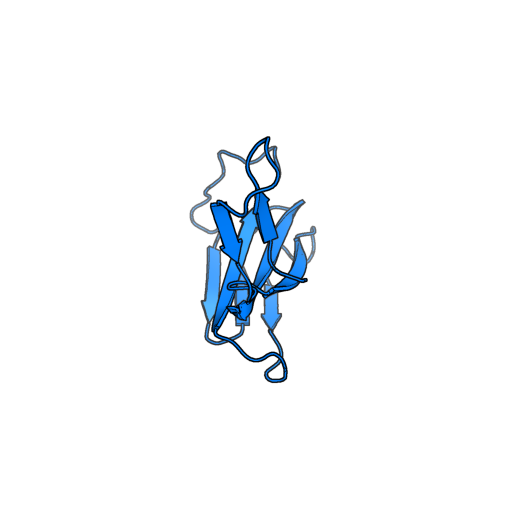AL A CA 1
ATOM 648 C C . VAL A 1 86 ? 6.175 3.353 -1.032 1.00 93.25 86 VAL A C 1
ATOM 650 O O . VAL A 1 86 ? 5.716 4.483 -0.884 1.00 93.25 86 VAL A O 1
ATOM 653 N N . ILE A 1 87 ? 5.412 2.284 -1.253 1.00 94.44 87 ILE A N 1
ATOM 654 C CA . ILE A 1 87 ? 3.946 2.274 -1.218 1.00 94.44 87 ILE A CA 1
ATOM 655 C C . ILE A 1 87 ? 3.519 1.847 0.185 1.00 94.44 87 ILE A C 1
ATOM 657 O O . ILE A 1 87 ? 3.956 0.814 0.685 1.00 94.44 87 ILE A O 1
ATOM 661 N N . ARG A 1 88 ? 2.669 2.630 0.841 1.00 94.50 88 ARG A N 1
ATOM 662 C CA . ARG A 1 88 ? 2.099 2.333 2.159 1.00 94.50 88 ARG A CA 1
ATOM 663 C C . ARG A 1 88 ? 0.587 2.282 2.043 1.00 94.50 88 ARG A C 1
ATOM 665 O O . ARG A 1 88 ? -0.003 3.060 1.297 1.00 94.50 88 ARG A O 1
ATOM 672 N N . PHE A 1 89 ? -0.030 1.360 2.766 1.00 94.44 89 PHE A N 1
ATOM 673 C CA . PHE A 1 89 ? -1.446 1.072 2.596 1.00 94.44 89 PHE A CA 1
ATOM 674 C C . P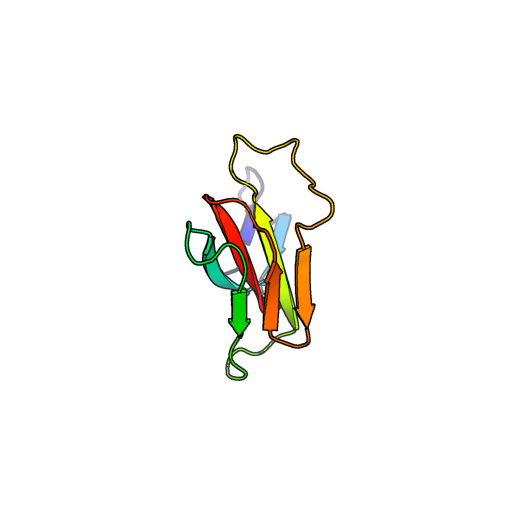HE A 1 89 ? -2.125 0.675 3.891 1.00 94.44 89 PHE A C 1
ATOM 676 O O . PHE A 1 89 ? -1.494 0.190 4.836 1.00 94.44 89 PHE A O 1
ATOM 683 N N . GLY A 1 90 ? -3.432 0.895 3.930 1.00 93.19 90 GLY A N 1
ATOM 684 C CA . GLY A 1 90 ? -4.228 0.664 5.116 1.00 93.19 90 GLY A CA 1
ATOM 685 C C . GLY A 1 90 ? -5.723 0.678 4.854 1.00 93.19 90 GLY A C 1
ATOM 686 O O . GLY A 1 90 ? -6.166 0.657 3.707 1.00 93.19 90 GLY A O 1
ATOM 687 N N . VAL A 1 91 ? -6.481 0.725 5.945 1.00 91.94 91 VAL A N 1
ATOM 688 C CA . VAL A 1 91 ? -7.936 0.895 5.965 1.00 91.94 91 VAL A CA 1
ATOM 689 C C . VAL A 1 91 ? -8.342 2.031 6.911 1.00 91.94 91 VAL A C 1
ATOM 691 O O . VAL A 1 91 ? -7.601 2.312 7.857 1.00 91.94 91 VAL A O 1
ATOM 694 N N . TYR A 1 92 ? -9.491 2.658 6.669 1.00 88.12 92 TYR A N 1
ATOM 695 C CA . TYR A 1 92 ? -10.148 3.620 7.563 1.00 88.12 92 TYR A CA 1
ATOM 696 C C . TYR A 1 92 ? -11.639 3.322 7.736 1.00 88.12 92 TYR A C 1
ATOM 698 O O . TYR A 1 92 ? -12.215 2.652 6.844 1.00 88.12 92 TYR A O 1
#

Organism: NCBI:txid47885

Radius of gyration: 17.0 Å; chains: 1; bounding box: 29×32×51 Å

Foldseek 3Di:
DAWDFDADPVRHTPDDDGDPPWDWPDKDFAAPVPLWDKDADDPVADAFKDKDKDAPPVPPPPPPVFWDWDDDRRMITTHRGDGGMMMIMTGD

Secondary structure (DSSP, 8-state):
----EEE-TTS-EEEE--S-S-EEEEEEE--TT-SSEEEE--TTS-S-EEEEEE--GGGTT---TT-EEEEETTEEEEESPPTT-EEEEEE-